Protein AF-A0A7Z9Q0Y6-F1 (afdb_monomer)

Structure (mmCIF, N/CA/C/O backbone):
data_AF-A0A7Z9Q0Y6-F1
#
_entry.id   AF-A0A7Z9Q0Y6-F1
#
loop_
_atom_site.group_PDB
_atom_site.id
_atom_site.type_symbol
_atom_site.label_atom_id
_atom_site.label_alt_id
_atom_site.label_comp_id
_atom_site.label_asym_id
_atom_site.label_entity_id
_atom_site.label_seq_id
_atom_site.pdbx_PDB_ins_code
_atom_site.Cartn_x
_atom_site.Cartn_y
_atom_site.Cartn_z
_atom_site.occupancy
_atom_site.B_iso_or_equiv
_atom_site.auth_seq_id
_atom_site.auth_comp_id
_atom_site.auth_asym_id
_atom_site.auth_atom_id
_atom_site.pdbx_PDB_model_num
ATOM 1 N N . MET A 1 1 ? -7.833 -3.126 -3.817 1.00 86.56 1 MET A N 1
ATOM 2 C CA . MET A 1 1 ? -7.951 -1.878 -4.624 1.00 86.56 1 MET A CA 1
ATOM 3 C C . MET A 1 1 ? -6.663 -1.643 -5.430 1.00 86.56 1 MET A C 1
ATOM 5 O O . MET A 1 1 ? -5.654 -2.225 -5.070 1.00 86.56 1 MET A O 1
ATOM 9 N N . ALA A 1 2 ? -6.660 -0.826 -6.496 1.00 92.88 2 ALA A N 1
ATOM 10 C CA . ALA A 1 2 ? -5.434 -0.427 -7.208 1.00 92.88 2 ALA A CA 1
ATOM 11 C C . ALA A 1 2 ? -5.215 1.097 -7.160 1.00 92.88 2 ALA A C 1
ATOM 13 O O . ALA A 1 2 ? -6.173 1.861 -7.261 1.00 92.88 2 ALA A O 1
ATOM 14 N N . VAL A 1 3 ? -3.956 1.524 -7.029 1.00 92.12 3 VAL A N 1
ATOM 15 C CA . VAL A 1 3 ? -3.530 2.934 -7.001 1.00 92.12 3 VAL A CA 1
ATOM 16 C C . VAL A 1 3 ? -2.448 3.135 -8.063 1.00 92.12 3 VAL A C 1
ATOM 18 O O . VAL A 1 3 ? -1.464 2.400 -8.091 1.00 92.12 3 VAL A O 1
ATOM 21 N N . PHE A 1 4 ? -2.633 4.129 -8.933 1.00 93.81 4 PHE A N 1
ATOM 22 C CA . PHE A 1 4 ? -1.652 4.544 -9.940 1.00 93.81 4 PHE A CA 1
ATOM 23 C C . PHE A 1 4 ? -1.058 5.895 -9.536 1.00 93.81 4 PHE A C 1
ATOM 25 O O . PHE A 1 4 ? -1.719 6.920 -9.672 1.00 93.81 4 PHE A O 1
ATOM 32 N N . ASP A 1 5 ? 0.175 5.891 -9.029 1.00 93.00 5 ASP A N 1
ATOM 33 C CA . ASP A 1 5 ? 0.835 7.088 -8.488 1.00 93.00 5 ASP A CA 1
ATOM 34 C C . ASP A 1 5 ? 2.376 6.967 -8.573 1.00 93.00 5 ASP A C 1
ATOM 36 O O . ASP A 1 5 ? 2.897 6.184 -9.369 1.00 93.00 5 ASP A O 1
ATOM 40 N N . SER A 1 6 ? 3.127 7.712 -7.755 1.00 92.12 6 SER A N 1
ATOM 41 C CA . SER A 1 6 ? 4.594 7.706 -7.664 1.00 92.12 6 SER A CA 1
ATOM 42 C C . SER A 1 6 ? 5.216 6.407 -7.139 1.00 92.12 6 SER A C 1
ATOM 44 O O . SER A 1 6 ? 6.441 6.327 -7.051 1.00 92.12 6 SER A O 1
ATOM 46 N N . GLY A 1 7 ? 4.386 5.415 -6.818 1.00 92.94 7 GLY A N 1
ATOM 47 C CA . GLY A 1 7 ? 4.741 4.170 -6.144 1.00 92.94 7 GLY A CA 1
ATOM 48 C C . GLY A 1 7 ? 4.116 4.096 -4.752 1.00 92.94 7 GLY A C 1
ATOM 49 O O . GLY A 1 7 ? 3.494 5.051 -4.289 1.00 92.94 7 GLY A O 1
ATOM 50 N N . ILE A 1 8 ? 4.262 2.958 -4.078 1.00 93.50 8 ILE A N 1
ATOM 51 C CA . ILE A 1 8 ? 3.827 2.773 -2.689 1.00 93.50 8 ILE A CA 1
ATOM 52 C C . ILE A 1 8 ? 4.964 2.094 -1.939 1.00 93.50 8 ILE A C 1
ATOM 54 O O . ILE A 1 8 ? 5.452 1.053 -2.369 1.00 93.50 8 ILE A O 1
ATOM 58 N N . PHE A 1 9 ? 5.375 2.677 -0.816 1.00 93.62 9 PHE A N 1
ATOM 59 C CA . PHE A 1 9 ? 6.299 2.030 0.106 1.00 93.62 9 PHE A CA 1
ATOM 60 C C . PHE A 1 9 ? 5.521 1.112 1.071 1.00 93.62 9 PHE A C 1
ATOM 62 O O . PHE A 1 9 ? 4.475 1.548 1.568 1.00 93.62 9 PHE A O 1
ATOM 69 N N . PRO A 1 10 ? 6.012 -0.106 1.385 1.00 92.25 10 PRO A N 1
ATOM 70 C CA . PRO A 1 10 ? 5.438 -1.012 2.391 1.00 92.25 10 PRO A CA 1
ATOM 71 C C . PRO A 1 10 ? 5.584 -0.441 3.813 1.00 92.25 10 PRO A C 1
ATOM 73 O O . PRO A 1 10 ? 6.376 -0.882 4.643 1.00 92.25 10 PRO A O 1
ATOM 76 N N . HIS A 1 11 ? 4.844 0.629 4.094 1.00 90.56 11 HIS A N 1
ATOM 77 C CA . HIS A 1 11 ? 4.771 1.251 5.406 1.00 90.56 11 HIS A CA 1
ATOM 78 C C . HIS A 1 11 ? 3.794 0.461 6.290 1.00 90.56 11 HIS A C 1
ATOM 80 O O . HIS A 1 11 ? 2.723 0.111 5.794 1.00 90.56 11 HIS A O 1
ATOM 86 N N . PRO A 1 12 ? 4.031 0.294 7.608 1.00 91.25 12 PRO A N 1
ATOM 87 C CA . PRO A 1 12 ? 3.135 -0.452 8.509 1.00 91.25 12 PRO A CA 1
ATOM 88 C C . PRO A 1 12 ? 1.659 -0.016 8.508 1.00 91.25 12 PRO A C 1
ATOM 90 O O . PRO A 1 12 ? 0.785 -0.740 8.974 1.00 91.25 12 PRO A O 1
ATOM 93 N N . THR A 1 13 ? 1.368 1.188 8.012 1.00 90.31 13 THR A N 1
ATOM 94 C CA . THR A 1 13 ? -0.002 1.694 7.840 1.00 90.31 13 THR A CA 1
ATOM 95 C C . THR A 1 13 ? -0.760 1.005 6.700 1.00 90.31 13 THR A C 1
ATOM 97 O O . THR A 1 13 ? -1.984 0.976 6.750 1.00 90.31 13 THR A O 1
ATOM 100 N N . ILE A 1 14 ? -0.072 0.489 5.678 1.00 90.94 14 ILE A N 1
ATOM 101 C CA . ILE A 1 14 ? -0.664 -0.054 4.442 1.00 90.94 14 ILE A CA 1
ATOM 102 C C . ILE A 1 14 ? -0.109 -1.433 4.053 1.00 90.94 14 ILE A C 1
ATOM 104 O O . ILE A 1 14 ? -0.653 -2.056 3.151 1.00 90.94 14 ILE A O 1
ATOM 108 N N . ASP A 1 15 ? 0.941 -1.911 4.727 1.00 86.62 15 ASP A N 1
ATOM 109 C CA . ASP A 1 15 ? 1.673 -3.138 4.379 1.00 86.62 15 ASP A CA 1
ATOM 110 C C . ASP A 1 15 ? 0.761 -4.373 4.289 1.00 86.62 15 ASP A C 1
ATOM 112 O O . ASP A 1 15 ? 0.803 -5.104 3.306 1.00 86.62 15 ASP A O 1
ATOM 116 N N . ASP A 1 16 ? -0.179 -4.516 5.232 1.00 89.38 16 ASP A N 1
ATOM 117 C CA . ASP A 1 16 ? -1.167 -5.609 5.234 1.00 89.38 16 ASP A CA 1
ATOM 118 C C . ASP A 1 16 ? -2.077 -5.612 3.980 1.00 89.38 16 ASP A C 1
ATOM 120 O O . ASP A 1 16 ? -2.654 -6.643 3.636 1.00 89.38 16 ASP A O 1
ATOM 124 N N . ASN A 1 17 ? -2.193 -4.471 3.288 1.00 93.12 17 ASN A N 1
ATOM 125 C CA . ASN A 1 17 ? -3.047 -4.270 2.114 1.00 93.12 17 ASN A CA 1
ATOM 126 C C . ASN A 1 17 ? -2.243 -4.061 0.810 1.00 93.12 17 ASN A C 1
ATOM 128 O O . ASN A 1 17 ? -2.834 -3.895 -0.262 1.00 93.12 17 ASN A O 1
ATOM 132 N N . LEU A 1 18 ? -0.904 -4.079 0.852 1.00 93.25 18 LEU A N 1
ATOM 133 C CA . LEU A 1 18 ? -0.060 -3.990 -0.343 1.00 93.25 18 LEU A CA 1
ATOM 134 C C . LEU A 1 18 ? 0.168 -5.389 -0.935 1.00 93.25 18 LEU A C 1
ATOM 136 O O . LEU A 1 18 ? 1.143 -6.069 -0.638 1.00 93.25 18 LEU A O 1
ATOM 140 N N . VAL A 1 19 ? -0.747 -5.821 -1.804 1.00 94.06 19 VAL A N 1
ATOM 141 C CA . VAL A 1 19 ? -0.741 -7.193 -2.349 1.00 94.06 19 VAL A CA 1
ATOM 142 C C . VAL A 1 19 ? 0.257 -7.380 -3.499 1.00 94.06 19 VAL A C 1
ATOM 144 O O . VAL A 1 19 ? 0.842 -8.450 -3.656 1.00 94.06 19 VAL A O 1
ATOM 147 N N . ALA A 1 20 ? 0.433 -6.360 -4.340 1.00 92.56 20 ALA A N 1
ATOM 148 C CA . ALA A 1 20 ? 1.338 -6.394 -5.486 1.00 92.56 20 ALA A CA 1
ATOM 149 C C . ALA A 1 20 ? 1.697 -4.974 -5.937 1.00 92.56 20 ALA A C 1
ATOM 151 O O . ALA A 1 20 ? 0.908 -4.044 -5.764 1.00 92.56 20 ALA A O 1
ATOM 152 N N . ALA A 1 21 ? 2.857 -4.825 -6.578 1.00 93.12 21 ALA A N 1
ATOM 153 C CA . ALA A 1 21 ? 3.305 -3.555 -7.132 1.00 93.12 21 ALA A CA 1
ATOM 154 C C . ALA A 1 21 ? 3.950 -3.745 -8.513 1.00 93.12 21 ALA A C 1
ATOM 156 O O . ALA A 1 21 ? 4.699 -4.696 -8.741 1.00 93.12 21 ALA A O 1
ATOM 157 N N . VAL A 1 22 ? 3.670 -2.818 -9.434 1.00 92.75 22 VAL A N 1
ATOM 158 C CA . VAL A 1 22 ? 4.258 -2.771 -10.781 1.00 92.75 22 VAL A CA 1
ATOM 159 C C . VAL A 1 22 ? 4.676 -1.345 -11.111 1.00 92.75 22 VAL A C 1
ATOM 161 O O . VAL A 1 22 ? 3.944 -0.387 -10.869 1.00 92.75 22 VAL A O 1
ATOM 164 N N . THR A 1 23 ? 5.844 -1.218 -11.731 1.00 92.12 23 THR A N 1
ATOM 165 C CA . THR A 1 23 ? 6.373 0.045 -12.239 1.00 92.12 23 THR A CA 1
ATOM 166 C C . THR A 1 23 ? 6.141 0.152 -13.742 1.00 92.12 23 THR A C 1
ATOM 168 O O . THR A 1 23 ? 6.652 -0.658 -14.509 1.00 92.12 23 THR A O 1
ATOM 171 N N . PHE A 1 24 ? 5.436 1.200 -14.172 1.00 90.31 24 PHE A N 1
ATOM 172 C CA . PHE A 1 24 ? 5.262 1.528 -15.596 1.00 90.31 24 PHE A CA 1
ATOM 173 C C . PHE A 1 24 ? 6.141 2.701 -16.067 1.00 90.31 24 PHE A C 1
ATOM 175 O O . PHE A 1 24 ? 6.311 2.913 -17.266 1.00 90.31 24 PHE A O 1
ATOM 182 N N . GLY A 1 25 ? 6.688 3.490 -15.137 1.00 83.94 25 G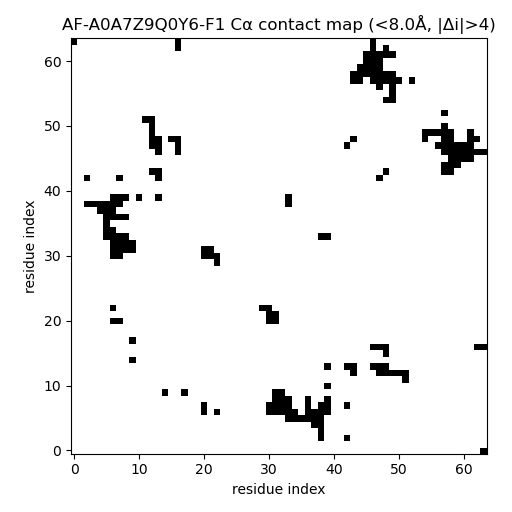LY A N 1
ATOM 183 C CA . GLY A 1 25 ? 7.507 4.666 -15.435 1.00 83.94 25 GLY A CA 1
ATOM 184 C C . GLY A 1 25 ? 9.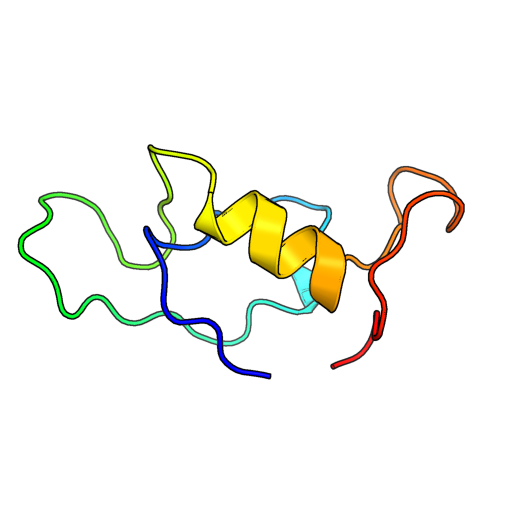006 4.372 -15.535 1.00 83.94 25 GLY A C 1
ATOM 185 O O . GLY A 1 25 ? 9.494 3.341 -15.078 1.00 83.94 25 GLY A O 1
ATOM 186 N N . LYS A 1 26 ? 9.769 5.331 -16.074 1.00 83.75 26 LYS A N 1
ATOM 187 C CA . LYS A 1 26 ? 11.237 5.311 -16.002 1.00 83.75 26 LYS A CA 1
ATOM 188 C C . LYS A 1 26 ? 11.682 5.715 -14.596 1.00 83.75 26 LYS A C 1
ATOM 190 O O . LYS A 1 26 ? 11.795 6.899 -14.294 1.00 83.75 26 LYS A O 1
ATOM 195 N N . THR A 1 27 ? 11.924 4.733 -13.740 1.00 80.88 27 THR A N 1
ATOM 196 C CA . THR A 1 27 ? 12.541 4.914 -12.422 1.00 80.88 27 THR A CA 1
ATOM 197 C C . THR A 1 27 ? 13.638 3.875 -12.236 1.00 80.88 27 THR A C 1
ATOM 199 O O . THR A 1 27 ? 13.543 2.760 -12.737 1.00 80.88 27 THR A O 1
ATOM 202 N N . SER A 1 28 ? 14.698 4.263 -11.534 1.00 79.38 28 SER A N 1
ATOM 203 C CA . SER A 1 28 ? 15.790 3.383 -11.111 1.00 79.38 28 SER A CA 1
ATOM 204 C C . SER A 1 28 ? 15.478 2.621 -9.814 1.00 79.38 28 SER A C 1
ATOM 206 O O . SER A 1 28 ? 16.332 1.897 -9.312 1.00 79.38 28 SER A O 1
ATOM 208 N N . HIS A 1 29 ? 14.272 2.784 -9.265 1.00 78.44 29 HIS A N 1
ATOM 209 C CA . HIS A 1 29 ? 13.833 2.164 -8.017 1.00 78.44 29 HIS A CA 1
ATOM 210 C C . HIS A 1 29 ? 12.776 1.080 -8.265 1.00 78.44 29 HIS A C 1
ATOM 212 O O . HIS A 1 29 ? 12.067 1.126 -9.271 1.00 78.44 29 HIS A O 1
ATOM 218 N N . GLY A 1 30 ? 12.673 0.131 -7.331 1.00 79.31 30 GLY A N 1
ATOM 219 C CA . GLY A 1 30 ? 11.704 -0.965 -7.378 1.00 79.31 30 GLY A CA 1
ATOM 220 C C . GLY A 1 30 ? 10.240 -0.512 -7.259 1.00 79.31 30 GLY A C 1
ATOM 221 O O . GLY A 1 30 ? 9.968 0.629 -6.867 1.00 79.31 30 GLY A O 1
ATOM 222 N N . PRO A 1 31 ? 9.285 -1.392 -7.604 1.00 77.25 31 PRO A N 1
ATOM 223 C CA . PRO A 1 31 ? 7.852 -1.080 -7.609 1.00 77.25 31 PRO A CA 1
ATOM 224 C C . PRO A 1 31 ? 7.262 -0.807 -6.216 1.00 77.25 31 PRO A C 1
ATOM 226 O O . PRO A 1 31 ? 6.246 -0.130 -6.100 1.00 77.25 31 PRO A O 1
ATOM 229 N N . ASP A 1 32 ? 7.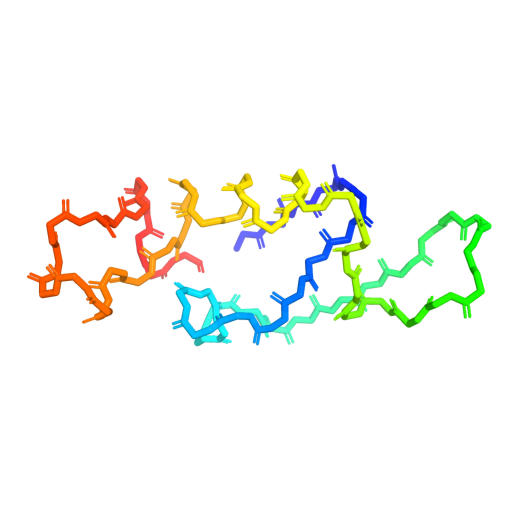931 -1.277 -5.172 1.00 83.31 32 ASP A N 1
ATOM 230 C CA . ASP A 1 32 ? 7.662 -1.121 -3.739 1.00 83.31 32 ASP A CA 1
ATOM 231 C C . ASP A 1 32 ? 8.360 0.108 -3.124 1.00 83.31 32 ASP A C 1
ATOM 233 O O . ASP A 1 32 ? 8.631 0.180 -1.923 1.00 83.31 32 ASP A O 1
ATOM 237 N N . THR A 1 33 ? 8.697 1.095 -3.953 1.00 90.12 33 THR A N 1
ATOM 238 C CA . THR A 1 33 ? 9.329 2.333 -3.503 1.00 90.12 33 THR A CA 1
ATOM 239 C C . THR A 1 33 ? 8.466 3.536 -3.829 1.00 90.12 33 THR A C 1
ATOM 241 O O . THR A 1 33 ? 7.839 3.608 -4.880 1.00 90.12 33 THR A O 1
ATOM 244 N N . ASP A 1 34 ? 8.480 4.524 -2.939 1.00 92.75 34 ASP A N 1
ATOM 245 C CA . ASP A 1 34 ? 7.843 5.813 -3.176 1.00 92.75 34 ASP A CA 1
ATOM 246 C C . ASP A 1 34 ? 8.696 6.937 -2.585 1.00 92.75 34 ASP A C 1
ATOM 248 O O . ASP A 1 34 ? 8.588 7.298 -1.415 1.00 92.75 34 ASP A O 1
ATOM 252 N N . LYS A 1 35 ? 9.596 7.492 -3.400 1.00 90.88 35 LYS A N 1
ATOM 253 C CA . LYS A 1 35 ? 10.496 8.573 -2.963 1.00 90.88 35 LYS A CA 1
ATOM 254 C C . LYS A 1 35 ? 9.798 9.927 -2.833 1.00 90.88 35 LYS A C 1
ATOM 256 O O . LYS A 1 35 ? 10.369 10.831 -2.231 1.00 90.88 35 LYS A O 1
ATOM 261 N N . LYS A 1 36 ? 8.605 10.085 -3.416 1.00 90.25 36 LYS A N 1
ATOM 262 C CA . LYS A 1 36 ? 7.817 11.321 -3.305 1.00 90.25 36 LYS A CA 1
ATOM 263 C C . LYS A 1 36 ? 6.829 11.269 -2.143 1.00 90.25 36 LYS A C 1
ATOM 265 O O . LYS A 1 36 ? 6.452 12.320 -1.641 1.00 90.25 36 LYS A O 1
ATOM 270 N N . GLY A 1 37 ? 6.413 10.072 -1.734 1.00 92.88 37 GLY A N 1
ATOM 271 C CA . GLY A 1 37 ? 5.482 9.835 -0.632 1.00 92.88 37 GLY A CA 1
ATOM 272 C C . GLY A 1 37 ? 4.011 10.062 -0.990 1.00 92.88 37 GLY A C 1
ATOM 273 O O . GLY A 1 37 ? 3.142 9.755 -0.176 1.00 92.88 37 GLY A O 1
ATOM 274 N N . HIS A 1 38 ? 3.715 10.596 -2.181 1.00 94.50 38 HIS A N 1
ATOM 275 C CA . HIS A 1 38 ? 2.351 10.924 -2.594 1.00 94.50 38 HIS A CA 1
ATOM 276 C C . HIS A 1 38 ? 1.497 9.662 -2.760 1.00 94.50 38 HIS A C 1
ATOM 278 O O . HIS A 1 38 ? 0.389 9.602 -2.224 1.00 94.50 38 HIS A O 1
ATOM 284 N N . GLY A 1 39 ? 2.023 8.627 -3.417 1.00 94.50 39 GLY A N 1
ATOM 285 C CA . GLY A 1 39 ? 1.309 7.365 -3.588 1.00 94.50 39 GLY A CA 1
ATOM 286 C C . GLY A 1 39 ? 1.108 6.606 -2.277 1.00 94.50 39 GLY A C 1
ATOM 287 O O . GLY A 1 39 ? 0.015 6.103 -2.025 1.00 94.50 39 GLY A O 1
ATOM 288 N N . THR A 1 40 ? 2.096 6.610 -1.382 1.00 95.25 40 THR A N 1
ATOM 289 C CA . THR A 1 40 ? 1.986 6.004 -0.044 1.00 95.25 40 THR A CA 1
ATOM 290 C C . THR A 1 40 ? 0.948 6.728 0.812 1.00 95.25 40 THR A C 1
ATOM 292 O O . THR A 1 40 ? 0.112 6.080 1.442 1.00 95.25 40 THR A O 1
ATOM 295 N N . ALA A 1 41 ? 0.950 8.065 0.810 1.00 95.25 41 ALA A N 1
ATOM 296 C CA . ALA A 1 41 ? -0.050 8.863 1.518 1.00 95.25 41 ALA A CA 1
ATOM 297 C C . ALA A 1 41 ? -1.459 8.628 0.951 1.00 95.25 41 ALA A C 1
ATOM 299 O O . ALA A 1 41 ? -2.403 8.406 1.708 1.00 95.25 41 ALA A O 1
ATOM 300 N N . THR A 1 42 ? -1.585 8.603 -0.377 1.00 96.19 42 THR A N 1
ATOM 301 C CA . THR A 1 42 ? -2.842 8.319 -1.077 1.00 96.19 42 THR A CA 1
ATOM 302 C C . THR A 1 42 ? -3.368 6.928 -0.725 1.00 96.19 42 THR A C 1
ATOM 304 O O . THR A 1 42 ? -4.521 6.791 -0.318 1.00 96.19 42 THR A O 1
ATOM 307 N N . ALA A 1 43 ? -2.522 5.897 -0.779 1.00 95.62 43 ALA A N 1
ATOM 308 C CA . ALA A 1 43 ? -2.896 4.539 -0.395 1.00 95.62 43 ALA A CA 1
ATOM 309 C C . ALA A 1 43 ? -3.317 4.451 1.083 1.00 95.62 43 ALA A C 1
ATOM 311 O O . ALA A 1 43 ? -4.309 3.797 1.393 1.00 95.62 43 ALA A O 1
ATOM 312 N N . ALA A 1 44 ? -2.638 5.163 1.989 1.00 95.50 44 ALA A N 1
ATOM 313 C CA . ALA A 1 44 ? -2.990 5.201 3.409 1.00 95.50 44 ALA A CA 1
ATOM 314 C C . ALA A 1 44 ? -4.344 5.884 3.682 1.00 95.50 44 ALA A C 1
ATOM 316 O O . ALA A 1 44 ? -5.108 5.403 4.519 1.00 95.50 44 ALA A O 1
ATOM 317 N N . VAL A 1 45 ? -4.682 6.963 2.966 1.00 96.69 45 VAL A N 1
ATOM 318 C CA . VAL A 1 45 ? -6.008 7.608 3.063 1.00 96.69 45 VAL A CA 1
ATOM 319 C C . VAL A 1 45 ? -7.118 6.664 2.606 1.00 96.69 45 VAL A C 1
ATOM 321 O O . VAL A 1 45 ? -8.232 6.699 3.127 1.00 96.69 45 VAL A O 1
ATOM 324 N N . ILE A 1 46 ? -6.826 5.793 1.647 1.00 96.69 46 ILE A N 1
ATOM 325 C CA . ILE A 1 46 ? -7.823 4.893 1.084 1.00 96.69 46 ILE A CA 1
ATOM 326 C C . ILE A 1 46 ? -7.953 3.632 1.935 1.00 96.69 46 ILE A C 1
ATOM 328 O O . ILE A 1 46 ? -9.047 3.334 2.400 1.00 96.69 46 ILE A O 1
ATOM 332 N N . ALA A 1 47 ? -6.859 2.916 2.171 1.00 96.69 47 ALA A N 1
ATOM 333 C CA . ALA A 1 47 ? -6.877 1.587 2.774 1.00 96.69 47 ALA A CA 1
ATOM 334 C C . ALA A 1 47 ? -5.921 1.451 3.965 1.00 96.69 47 ALA A C 1
ATOM 336 O O . ALA A 1 47 ? -5.548 0.345 4.335 1.00 96.69 47 ALA A O 1
ATOM 337 N N . GLY A 1 48 ? -5.515 2.553 4.599 1.00 96.44 48 GLY A N 1
ATOM 338 C CA .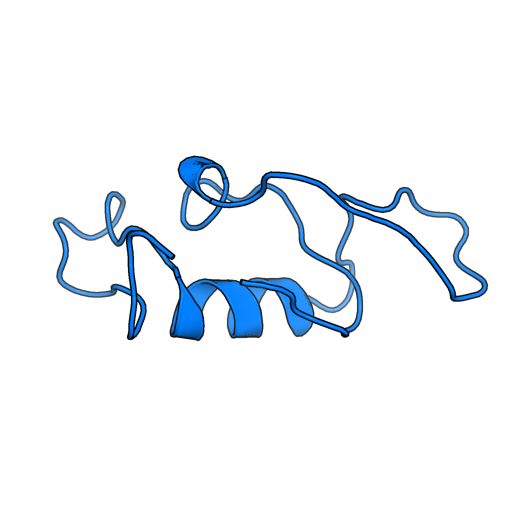 GLY A 1 48 ? -4.692 2.483 5.801 1.00 96.44 48 GLY A CA 1
ATOM 339 C C . GLY A 1 48 ? -5.394 1.706 6.919 1.00 96.44 48 GLY A C 1
ATOM 340 O O . GLY A 1 48 ? -6.522 2.032 7.292 1.00 96.44 48 GLY A O 1
ATOM 341 N N . THR A 1 49 ? -4.720 0.711 7.495 1.00 95.06 49 THR A N 1
ATOM 342 C CA . THR A 1 49 ? -5.289 -0.180 8.524 1.00 95.06 49 THR A CA 1
ATOM 343 C C . THR A 1 49 ? -5.622 0.560 9.821 1.00 95.06 49 THR A C 1
ATOM 345 O O . THR A 1 49 ? -6.479 0.145 10.598 1.00 95.06 49 THR A O 1
ATOM 348 N N . GLY A 1 50 ? -4.919 1.667 10.081 1.00 93.88 50 GLY A N 1
ATOM 349 C CA . GLY A 1 50 ? -5.017 2.448 11.312 1.00 93.88 50 GLY A CA 1
ATOM 350 C C . GLY A 1 50 ? -4.442 1.761 12.551 1.00 93.88 50 GLY A C 1
ATOM 351 O O . GLY A 1 50 ? -4.585 2.283 13.655 1.00 93.88 50 GLY A O 1
ATOM 352 N N . LYS A 1 51 ? -3.745 0.628 12.397 1.00 92.50 51 LYS A N 1
ATOM 353 C CA . LYS A 1 51 ? -3.159 -0.142 13.507 1.00 92.50 51 LYS A CA 1
ATOM 354 C C . LYS A 1 51 ? -2.249 0.705 14.402 1.00 92.50 51 LYS A C 1
ATOM 356 O O . LYS A 1 51 ? -2.377 0.662 15.619 1.00 92.50 51 LYS A O 1
ATOM 361 N N . GLY A 1 52 ? -1.392 1.535 13.803 1.00 90.31 52 GLY A N 1
ATOM 362 C CA . GLY A 1 52 ? -0.472 2.418 14.534 1.00 90.31 52 GLY A CA 1
ATOM 363 C C . GLY A 1 52 ? -1.144 3.551 15.322 1.00 90.31 52 GLY A C 1
ATOM 364 O O . GLY A 1 52 ? -0.480 4.216 16.107 1.00 90.31 52 GLY A O 1
ATOM 365 N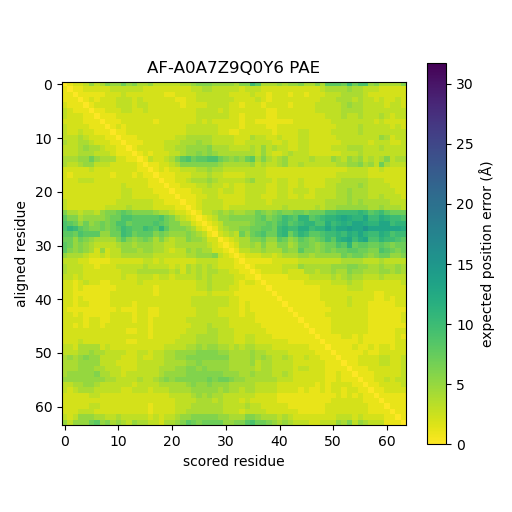 N . SER A 1 53 ? -2.446 3.776 15.130 1.00 91.69 53 SER A N 1
ATOM 366 C CA . SER A 1 53 ? -3.222 4.824 15.805 1.00 91.69 53 SER A CA 1
ATOM 367 C C . SER A 1 53 ? -4.412 4.271 16.597 1.00 91.69 53 SER A C 1
ATOM 369 O O . SER A 1 53 ? -5.341 5.015 16.904 1.00 91.69 53 SER A O 1
ATOM 371 N N . ASN A 1 54 ? -4.435 2.965 16.900 1.00 92.62 54 ASN A N 1
ATOM 372 C CA . ASN A 1 54 ? -5.593 2.283 17.497 1.00 92.62 54 ASN A CA 1
ATOM 373 C C . ASN A 1 54 ? -6.908 2.568 16.739 1.00 92.62 54 ASN A C 1
ATOM 375 O O . ASN A 1 54 ? -7.973 2.728 17.334 1.00 92.62 54 ASN A O 1
ATOM 379 N N . GLY A 1 55 ? -6.825 2.674 15.410 1.00 91.75 55 GLY A N 1
ATOM 380 C CA . GLY A 1 55 ? -7.965 2.897 14.525 1.00 91.75 55 GLY A CA 1
ATOM 381 C C . GLY A 1 55 ? -8.480 4.338 14.454 1.00 91.75 55 GLY A C 1
ATOM 382 O O . GLY A 1 55 ? -9.508 4.553 13.808 1.00 91.75 55 GLY A O 1
ATOM 383 N N . GLN A 1 56 ? -7.804 5.312 15.079 1.00 93.38 56 GLN A N 1
ATOM 384 C CA . GLN A 1 56 ? -8.186 6.731 15.009 1.00 93.38 56 GLN A CA 1
ATOM 385 C C . GLN A 1 56 ? -7.906 7.343 13.630 1.00 93.38 56 GLN A C 1
ATOM 387 O O . GLN A 1 56 ? -8.712 8.112 13.117 1.00 93.38 56 GLN A O 1
ATOM 392 N N . ILE A 1 57 ? -6.778 6.974 13.021 1.00 93.12 57 ILE A N 1
ATOM 393 C CA . ILE A 1 57 ? -6.347 7.426 11.695 1.00 93.12 57 ILE A CA 1
ATOM 394 C C . ILE A 1 57 ? -6.316 6.198 10.790 1.00 93.12 57 ILE A C 1
ATOM 396 O O . ILE A 1 57 ? -5.300 5.506 10.704 1.00 93.12 57 ILE A O 1
ATOM 400 N N . LYS A 1 58 ? -7.457 5.901 10.169 1.00 95.44 58 LYS A N 1
ATOM 401 C CA . LYS A 1 58 ? -7.645 4.777 9.244 1.00 95.44 58 LYS A CA 1
ATOM 402 C C . LYS A 1 58 ? -8.155 5.271 7.899 1.00 95.44 58 LYS A C 1
ATOM 404 O O . LYS A 1 58 ? -8.761 6.340 7.820 1.00 95.44 58 LYS A O 1
ATOM 409 N N . GLY A 1 59 ? -7.910 4.475 6.868 1.00 95.81 59 GLY A N 1
ATOM 410 C CA . GLY A 1 59 ? -8.402 4.759 5.535 1.00 95.81 59 GLY A CA 1
ATOM 411 C C . GLY A 1 59 ? -9.922 4.660 5.442 1.00 95.81 59 GLY A C 1
ATOM 412 O O . GLY A 1 59 ? -10.593 4.136 6.334 1.00 95.81 59 GLY A O 1
ATOM 413 N N . VAL A 1 60 ? -10.468 5.145 4.333 1.00 97.50 60 VAL A N 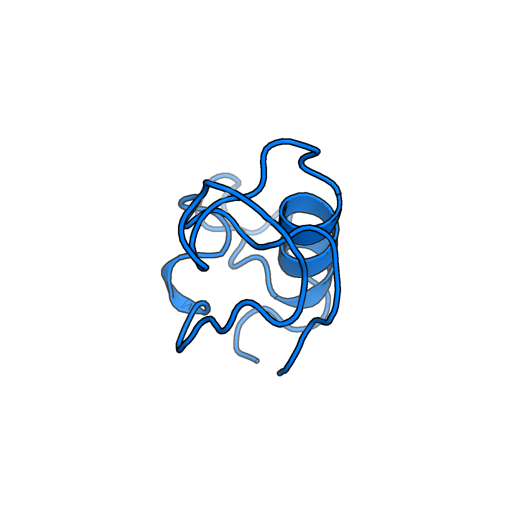1
ATOM 414 C CA . VAL A 1 60 ? -11.903 5.049 4.026 1.00 97.50 60 VAL A CA 1
ATOM 415 C C . VAL A 1 60 ? -12.372 3.589 3.962 1.00 97.50 60 VAL A C 1
ATOM 417 O O . VAL A 1 60 ? -13.469 3.273 4.416 1.00 97.50 60 VAL A O 1
ATOM 420 N N . ALA A 1 61 ? -11.531 2.690 3.451 1.00 96.19 61 ALA A N 1
ATOM 421 C CA . ALA A 1 61 ? -11.786 1.261 3.321 1.00 96.19 61 ALA A CA 1
ATOM 422 C C . ALA A 1 61 ? -10.578 0.435 3.828 1.00 96.19 61 ALA A C 1
ATOM 424 O O . ALA A 1 61 ? -9.799 -0.077 3.027 1.00 96.19 61 ALA A O 1
ATOM 425 N N . PRO A 1 62 ? -10.404 0.274 5.155 1.00 93.94 62 PRO A N 1
ATOM 426 C CA . PRO A 1 62 ? -9.203 -0.331 5.753 1.00 93.94 62 PRO A CA 1
ATOM 427 C C . PRO A 1 62 ? -8.932 -1.811 5.430 1.00 93.94 62 PRO A C 1
ATOM 429 O O . PRO A 1 62 ? -7.885 -2.314 5.822 1.00 93.94 62 PRO A O 1
ATOM 432 N N . GLY A 1 63 ? -9.860 -2.519 4.783 1.00 91.75 63 GLY A N 1
ATOM 433 C CA . GLY A 1 63 ? -9.713 -3.933 4.396 1.00 91.75 63 GLY A CA 1
ATOM 434 C C . GLY A 1 63 ? -9.894 -4.174 2.896 1.00 91.75 63 GLY A C 1
ATOM 435 O O . GLY A 1 63 ? -10.391 -5.231 2.514 1.00 91.75 63 GLY A O 1
ATOM 436 N N . ALA A 1 64 ? -9.620 -3.153 2.078 1.00 89.00 64 ALA A N 1
ATOM 437 C CA . ALA A 1 64 ? -9.794 -3.162 0.622 1.00 89.00 64 ALA A CA 1
ATOM 438 C C . ALA A 1 64 ? -8.582 -3.685 -0.160 1.00 89.00 64 ALA A C 1
ATOM 440 O O . ALA A 1 64 ? -7.473 -3.724 0.406 1.00 89.00 64 ALA A O 1
#

Solvent-accessible surface area (backbone atoms only — not comparable to full-atom values): 3852 Å² total; per-residue (Å²): 117,87,85,92,64,73,26,37,44,79,41,88,46,34,38,96,56,63,86,79,68,76,73,90,68,99,64,99,66,62,37,61,37,33,94,81,43,59,24,34,52,52,47,29,55,41,28,6,54,7,68,93,49,81,55,75,63,49,16,82,39,48,87,74

Mean predicted aligned error: 3.11 Å

Nearest PDB structures (foldseek):
  3afg-assembly1_A  TM=8.603E-01  e=9.903E-03  Thermococcus kodakarensis

pLDDT: mean 91.46, std 4.69, range [77.25, 97.5]

Radius of gyration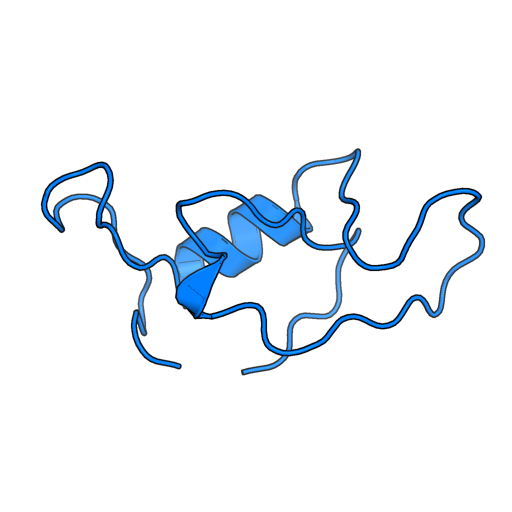: 11.41 Å; Cα contacts (8 Å, |Δi|>4): 106; chains: 1; bounding box: 28×18×34 Å

Secondary structure (DSSP, 8-state):
----SS-----TTTGGG-------S--SS-TT--SSSHHHHHHHHHH---GGGTTSS--SSTT-

Sequence (64 aa):
MAVFDSGIFPHPTIDDNLVAAVTFGKTSHGPDTDKKGHGTATAAVIAGTGKGSNGQIKGVAPGA

Foldseek 3Di:
DDDDDQAAACDLQCVVPCPDFDDPDPDPDDRNDHPPCPRNVVNQQAQGLCPVPVNPRGHPHVND

=== Feature glossary ===
Reading guide. The protein is described through the following features:

Foldseek 3Di. A 3Di character summarizes, for each residue, the relative orientation of the Cα frame of its nearest spatial neighbor. Because it encodes fold topology rather than chemistry, 3Di alignments detect remote structural similarity that sequence alignment misses.

Contact-map, Ramachandran, and PAE plots. Plot images: a contact map (which residues are close in 3D, as an N×N binary image), a Ramachandran scatter (backbone torsion angles, revealing secondary-structure composition at a glance), and — for AlphaFold structures — a PAE heatmap (pairwise prediction confidence).

Radius of gyration, Cα contacts, bounding box. Radius of gyration (Rg) is the root-mean-square distance of Cα atoms from their centroid — a single number for overall size and compactness. A globular domain of N residues has Rg ≈ 2.2·N^0.38 Å; an extended or disordered chain has a much larger Rg. The Cα contact count is the number of residue pairs whose Cα atoms are within 8 Å and are more than four positions apart in sequence — a standard proxy for tertiary packing density. The bounding box is the smallest axis-aligned box enclosing all Cα atoms.

Secondary structure (8-state, DSSP). Eight-state secondary structure (DSSP): H is the canonical α-helix, G the tighter 3₁₀-helix, I the wider π-helix; E/B are β-structure, T and S are turns and bends, and '-' is everything else. DSSP derives these from the pattern of main-chain N–H···O=C hydrogen bonds, not from the sequence.

B-factor. B-factor (Debye–Waller factor) reflects atomic displacement in the crystal lattice. It is an experimental observable (units Å²), not a prediction; low values mean the atom is pinned down, high values mean it moves or is heterogeneous across the crystal.

pLDDT. pLDDT is the predicted lDDT-Cα score: AlphaFold's confidence that the local environment of each residue (all inter-atomic distances within 15 Å) is correctly placed. It is a per-residue number between 0 and 100, with higher meaning more reliable.

Nearest PDB structures. Nearest PDB neighbors are the top structural matches found by Foldseek when searching this structure against the entire Protein Data Bank. Each hit reports a TM-score (0 to 1; >0.5 almost always implies the same fold) and an E-value. These are *structural* homologs — they may share no detectable sequence similarity.

Solvent-accessible surface area. Accessible surface area quantifies burial. A residue with SASA near zero is packed into the hydrophobic core; one with SASA >100 Å² sits on the surface. Computed here via the Shrake–Rupley numerical algorithm with a 1.4 Å probe.

Rendered structure images. Structure images are PyMOL renders from six orthogonal camera directions. Cartoon representation draws helic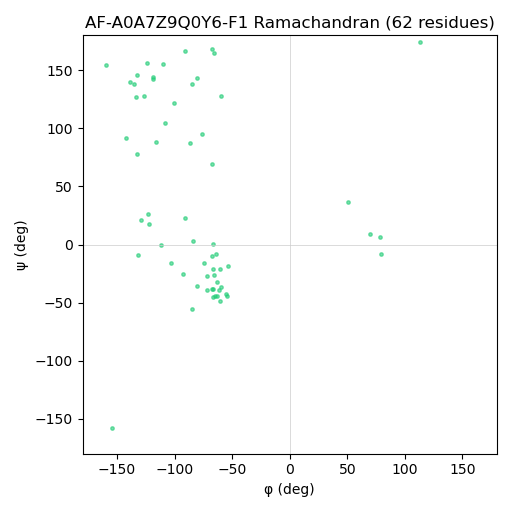es as coils and strands as arrows; sticks shows the backbone as bonds; surface shows the solvent-excluded envelope. Rainbow coloring maps sequence position to hue (blue→red, N→C); chain coloring assigns a distinct color per polypeptide.

Backbone torsions (φ/ψ). φ (phi) and ψ (psi) are the two rotatable backbone dihedrals per residue: φ is the C(i-1)–N–Cα–C torsion, ψ is the N–Cα–C–N(i+1) torsion, both in degrees on (−180°, 180°]. α-helical residues cluster near (−60°, −45°); β-strand residues near (−120°, +130°). A Ramachandran plot is simply a scatter of (φ, ψ) for every residue.

Predicted aligned error. Predicted Aligned Error (PAE) is an AlphaFold confidence matrix: entry (i, j) is the expected error in the position of residue j, in ångströms, when the prediction is superimposed on the true structure at residue i. Low PAE within a block of residues means that block is internally rigid and well-predicted; high PAE between two blocks means their relative placement is uncertain even if each block individually is confident.

mmCIF coordinates. Structure coordinates are given as an mmCIF _atom_site loop: one row per atom with element, residue name, chain id, sequence number, and x/y/z position in Å. Only the four main-chain atoms per residue are included here; side chains are omitted to keep the record compact.

InterPro / GO / CATH / organism. Database cross-references. InterPro integrates a dozen domain/family signature databases into unified entries with residue-range hits. GO terms attach function/process/location labels with evidence codes. CATH codes position the fold in a four-level structural taxonomy. Organism is the NCBI-taxonomy species name.

Secondary structure (3-state, P-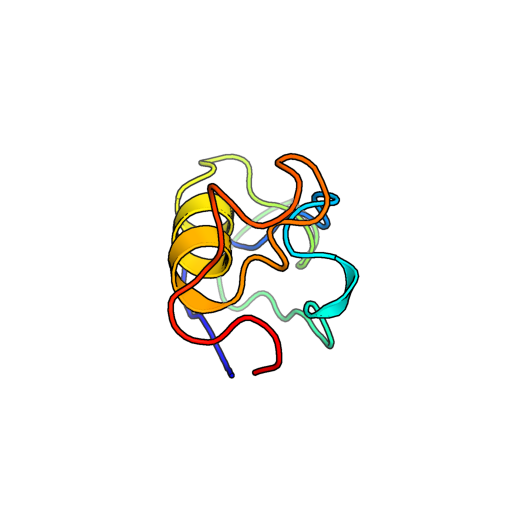SEA). SS3 is a coarse helix/strand/coil call (letters a/b/c) made by the P-SEA algorithm from inter-Cα distances and dihedrals. It is less detailed than DSSP but needs only Cα positions.

Sequence. Sequence gives the chain of amino acids in standard one-letter code (A=alanine, C=cysteine, …, Y=tyrosine), read N→C. It is the only feature that is directly encoded by the gene; all structural features are derived from the folded form of this sequence.